Protein AF-A0A7L5ZHA5-F1 (afdb_monomer)

Sequence (102 aa):
MQDSFRIDADGLRFYGQPQASERATPMIYRGADLLPARPAQSDLTTPLVLSWDQDATQPVPTSLTLLVRGHTWRASSLDGGLDWFDPTDVARISVPLQRWRS

pLDDT: mean 78.64, std 11.97, range [46.66, 96.31]

Solvent-accessible surface area (backbone atoms only — not comparable to full-atom values): 6456 Å² total; per-residue (Å²): 134,85,72,46,57,43,50,50,64,79,54,40,28,39,65,98,49,97,60,90,50,98,64,31,53,54,51,49,19,29,58,89,76,66,45,76,55,67,80,81,60,84,100,54,94,72,61,68,43,78,46,63,36,65,46,86,92,44,77,82,64,62,49,39,38,40,37,35,36,45,64,45,80,44,63,40,94,88,80,60,51,78,45,77,39,75,79,39,84,74,44,78,43,80,43,78,51,73,83,84,83,130

Radius of gyration: 15.73 Å; Cα contacts (8 Å, |Δi|>4): 171; chains: 1; bounding box: 32×31×47 Å

Secondary structure (DSSP, 8-state):
---SEEEE-TTEE-TT--S--SS---EEEETTT-PBPPPPPTT----EEEE-EE-TTSPPPSEEEEEEEEEEEEE-TTT--EEEEEEEEEEEEEEE--PPP-

Foldseek 3Di:
DDDQKAKDDPQWAAPPDPDDDVGHGWQKAFPVPRHGDDPDDPPDDTDIDTHTDGDPVDDDDQKMKMWGWDWDFAADPPPRDTDTHDTDGPDIDIGGDDDDDD

Mean predicted aligned error: 7.45 Å

Nearest PDB structures (foldseek):
  2wkc-assembly1_B  TM=1.879E-01  e=5.229E+00  Lactococcus virus P2

Structure (mmCIF, N/CA/C/O backbone):
data_AF-A0A7L5ZHA5-F1
#
_entry.id   AF-A0A7L5ZHA5-F1
#
loop_
_atom_site.group_PDB
_atom_site.id
_atom_site.type_symbol
_atom_site.label_atom_id
_atom_site.label_alt_id
_atom_site.label_comp_id
_atom_site.label_asym_id
_atom_site.label_entity_id
_atom_site.label_seq_id
_atom_site.pdbx_PDB_ins_code
_atom_site.Cartn_x
_atom_site.Cartn_y
_atom_site.Cartn_z
_atom_site.occupancy
_atom_site.B_iso_or_equiv
_atom_site.auth_seq_id
_atom_site.auth_comp_id
_atom_site.auth_asym_id
_atom_site.auth_atom_id
_atom_site.pdbx_PDB_model_num
ATOM 1 N N . MET A 1 1 ? 11.166 8.130 -5.119 1.00 46.66 1 MET A N 1
ATOM 2 C CA . MET A 1 1 ? 10.914 6.674 -5.104 1.00 46.66 1 MET A CA 1
ATOM 3 C C . MET A 1 1 ? 9.556 6.491 -5.757 1.00 46.66 1 MET A C 1
ATOM 5 O O . MET A 1 1 ? 8.662 7.244 -5.403 1.00 46.66 1 MET A O 1
ATOM 9 N N . GLN A 1 2 ? 9.428 5.662 -6.795 1.00 59.28 2 GLN A N 1
ATOM 10 C CA . GLN A 1 2 ? 8.117 5.425 -7.408 1.00 59.28 2 GLN A CA 1
ATOM 11 C C . GLN A 1 2 ? 7.383 4.360 -6.595 1.00 59.28 2 GLN A C 1
ATOM 13 O O . GLN A 1 2 ? 7.909 3.267 -6.387 1.00 59.28 2 GLN A O 1
ATOM 18 N N . ASP A 1 3 ? 6.203 4.712 -6.090 1.00 67.25 3 ASP A N 1
ATOM 19 C CA . ASP A 1 3 ? 5.466 3.873 -5.149 1.00 67.25 3 ASP A CA 1
ATOM 20 C C . ASP A 1 3 ? 4.623 2.831 -5.896 1.00 67.25 3 ASP A C 1
ATOM 22 O O . ASP A 1 3 ? 3.555 3.145 -6.432 1.00 67.25 3 ASP A O 1
ATOM 26 N N . SER A 1 4 ? 5.058 1.568 -5.869 1.00 73.19 4 SER A N 1
ATOM 27 C CA . SER A 1 4 ? 4.334 0.429 -6.467 1.00 73.19 4 SER A CA 1
ATOM 28 C C . SER A 1 4 ? 3.010 0.095 -5.770 1.00 73.19 4 SER A C 1
ATOM 30 O O . SER A 1 4 ? 2.268 -0.774 -6.219 1.00 73.19 4 SER A O 1
ATOM 32 N N . PHE A 1 5 ? 2.694 0.770 -4.670 1.00 74.31 5 PHE A N 1
ATOM 33 C CA . PHE A 1 5 ? 1.518 0.496 -3.859 1.00 74.31 5 PHE A CA 1
ATOM 34 C C . PHE A 1 5 ? 0.908 1.795 -3.343 1.00 74.31 5 PHE A C 1
ATOM 36 O O . PHE A 1 5 ? 1.606 2.786 -3.124 1.00 74.31 5 PHE A O 1
ATOM 43 N N . ARG A 1 6 ? -0.401 1.774 -3.110 1.00 73.44 6 ARG A N 1
ATOM 44 C CA . ARG A 1 6 ? -1.135 2.846 -2.438 1.00 73.44 6 ARG A CA 1
ATOM 45 C C . ARG A 1 6 ? -2.240 2.247 -1.577 1.00 73.44 6 ARG A C 1
ATOM 47 O O . ARG A 1 6 ? -2.908 1.321 -2.022 1.00 73.44 6 ARG A O 1
ATOM 54 N N . ILE A 1 7 ? -2.456 2.791 -0.381 1.00 71.19 7 ILE A N 1
ATOM 55 C CA . ILE A 1 7 ? -3.654 2.493 0.414 1.00 71.19 7 ILE A CA 1
ATOM 56 C C . ILE A 1 7 ? -4.632 3.657 0.299 1.00 71.19 7 ILE A C 1
ATOM 58 O O . ILE A 1 7 ? -4.225 4.813 0.201 1.00 71.19 7 ILE A O 1
ATOM 62 N N . ASP A 1 8 ? -5.917 3.328 0.306 1.00 69.88 8 ASP A N 1
ATOM 63 C CA . ASP A 1 8 ? -7.008 4.282 0.405 1.00 69.88 8 ASP A CA 1
ATOM 64 C C . ASP A 1 8 ? -8.002 3.843 1.493 1.00 69.88 8 ASP A C 1
ATOM 66 O O . ASP A 1 8 ? -8.491 2.704 1.468 1.00 69.88 8 ASP A O 1
ATOM 70 N N . ALA A 1 9 ? -8.247 4.738 2.453 1.00 63.94 9 ALA A N 1
ATOM 71 C CA . ALA A 1 9 ? -9.341 4.701 3.423 1.00 63.94 9 ALA A CA 1
ATOM 72 C C . ALA A 1 9 ? -9.471 6.059 4.136 1.00 63.94 9 ALA A C 1
ATOM 74 O O . ALA A 1 9 ? -8.509 6.829 4.225 1.00 63.94 9 ALA A O 1
ATOM 75 N N . ASP A 1 10 ? -10.656 6.325 4.682 1.00 65.31 10 ASP A N 1
ATOM 76 C CA . ASP A 1 10 ? -10.946 7.571 5.389 1.00 65.31 10 ASP A CA 1
ATOM 77 C C . ASP A 1 10 ? -10.125 7.703 6.684 1.00 65.31 10 ASP A C 1
ATOM 79 O O . ASP A 1 10 ? -9.938 6.743 7.433 1.00 65.31 10 ASP A O 1
ATOM 83 N N . GLY A 1 11 ? -9.645 8.919 6.966 1.00 60.97 11 GLY A N 1
ATOM 84 C CA . GLY A 1 11 ? -8.998 9.264 8.240 1.00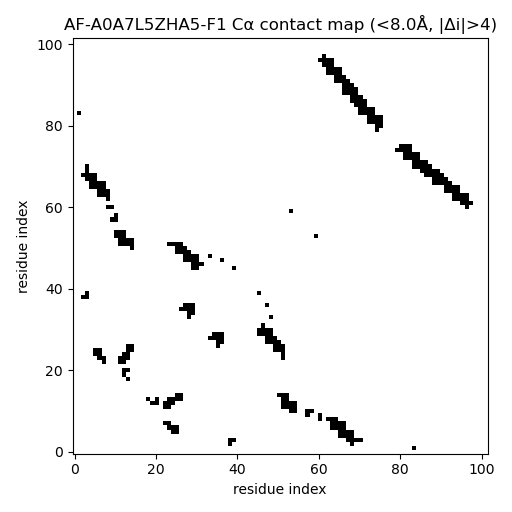 60.97 11 GLY A CA 1
ATOM 85 C C . GLY A 1 11 ? -7.563 8.757 8.427 1.00 60.97 11 GLY A C 1
ATOM 86 O O . GLY A 1 11 ? -6.978 8.969 9.494 1.00 60.97 11 GLY A O 1
ATOM 87 N N . LEU A 1 12 ? -6.981 8.110 7.416 1.00 69.06 12 LEU A N 1
ATOM 88 C CA . LEU A 1 12 ? -5.584 7.689 7.432 1.00 69.06 12 LEU A CA 1
ATOM 89 C C . LEU A 1 12 ? -4.629 8.902 7.361 1.00 69.06 12 LEU A C 1
ATOM 91 O O . LEU A 1 12 ? -4.914 9.911 6.714 1.00 69.06 12 LEU A O 1
ATOM 95 N N . ARG A 1 13 ? -3.457 8.784 7.988 1.00 67.94 13 ARG A N 1
ATOM 96 C CA . ARG A 1 13 ? -2.386 9.788 8.056 1.00 67.94 13 ARG A CA 1
ATOM 97 C C . ARG A 1 13 ? -1.020 9.156 7.772 1.00 67.94 13 ARG A C 1
ATOM 99 O O . ARG A 1 13 ? -0.816 7.952 7.939 1.00 67.94 13 ARG A O 1
ATOM 106 N N . PHE A 1 14 ? -0.070 9.989 7.346 1.00 67.00 14 PHE A N 1
ATOM 107 C CA . PHE A 1 14 ? 1.327 9.581 7.196 1.00 67.00 14 PHE A CA 1
ATOM 108 C C . PHE A 1 14 ? 1.970 9.317 8.555 1.00 67.00 14 PHE A C 1
ATOM 110 O O . PHE A 1 14 ? 1.882 10.152 9.454 1.00 67.00 14 PHE A O 1
ATOM 117 N N . TYR A 1 15 ? 2.683 8.195 8.659 1.00 62.75 15 TYR A N 1
ATOM 118 C CA . TYR A 1 15 ? 3.455 7.873 9.852 1.00 62.75 15 TYR A CA 1
ATOM 119 C C . TYR A 1 15 ? 4.598 8.877 10.056 1.00 62.75 15 TYR A C 1
ATOM 121 O O . TYR A 1 15 ? 5.405 9.105 9.152 1.00 62.75 15 TYR A O 1
ATOM 129 N N . GLY A 1 16 ? 4.676 9.481 11.245 1.00 61.19 16 GLY A N 1
ATOM 130 C CA . GLY A 1 16 ? 5.797 10.346 11.640 1.00 61.19 16 GLY A CA 1
ATOM 131 C C . GLY A 1 16 ? 5.878 11.715 10.944 1.00 61.19 16 GLY A C 1
ATOM 132 O O . GLY A 1 16 ? 6.912 12.377 11.037 1.00 61.19 16 GLY A O 1
ATOM 133 N N . GLN A 1 17 ? 4.818 12.164 10.260 1.00 58.22 17 GLN A N 1
ATOM 134 C CA . GLN A 1 17 ? 4.742 13.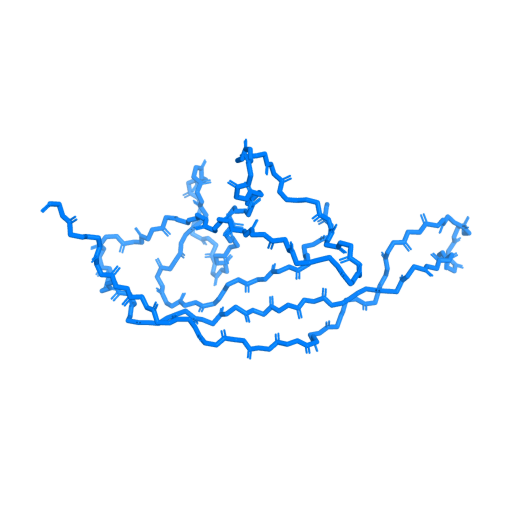491 9.633 1.00 58.22 17 GLN A CA 1
ATOM 135 C C . GLN A 1 17 ? 3.572 14.299 10.229 1.00 58.22 17 GLN A C 1
ATOM 137 O O . GLN A 1 17 ? 2.455 13.792 10.298 1.00 58.22 17 GLN A O 1
ATOM 142 N N . PRO A 1 18 ? 3.776 15.569 10.630 1.00 54.59 18 PRO A N 1
ATOM 143 C CA . PRO A 1 18 ? 2.741 16.379 11.282 1.00 54.59 18 PRO A CA 1
ATOM 144 C C . PRO A 1 18 ? 1.644 16.910 10.337 1.00 54.59 18 PRO A C 1
ATOM 146 O O . PRO A 1 18 ? 0.742 17.608 10.797 1.00 54.59 18 PRO A O 1
ATOM 149 N N . GLN A 1 19 ? 1.703 16.636 9.028 1.00 54.38 19 GLN A N 1
ATOM 150 C CA . GLN A 1 19 ? 0.771 17.212 8.053 1.00 54.38 19 GLN A CA 1
ATOM 151 C C . GLN A 1 19 ? -0.448 16.330 7.762 1.00 54.38 19 GLN A C 1
ATOM 153 O O . GLN A 1 19 ? -0.342 15.130 7.508 1.00 54.38 19 GLN A O 1
ATOM 158 N N . ALA A 1 20 ? -1.609 16.987 7.702 1.00 49.91 20 ALA A N 1
ATOM 159 C CA . ALA A 1 20 ? -2.850 16.468 7.145 1.00 49.91 20 ALA A CA 1
ATOM 160 C C . ALA A 1 20 ? -2.731 16.383 5.618 1.00 49.91 20 ALA A C 1
ATOM 162 O O . ALA A 1 20 ? -3.226 17.242 4.893 1.00 49.91 20 ALA A O 1
ATOM 163 N N . SER A 1 21 ? -2.022 15.385 5.098 1.00 49.59 21 SER A N 1
ATOM 164 C CA . SER A 1 21 ? -2.177 15.082 3.680 1.00 49.59 21 SER A CA 1
ATOM 165 C C . SER A 1 21 ? -3.571 14.482 3.479 1.00 49.59 21 SER A C 1
ATOM 167 O O . SER A 1 21 ? -3.923 13.531 4.176 1.00 49.59 21 SER A O 1
ATOM 169 N N . GLU A 1 22 ? -4.316 14.943 2.480 1.00 49.75 22 GLU A N 1
ATOM 170 C CA . GLU A 1 22 ? -5.574 14.314 2.039 1.00 49.75 22 GLU A CA 1
ATOM 171 C C . GLU A 1 22 ? -5.378 12.890 1.474 1.00 49.75 22 GLU A C 1
ATOM 173 O O . GLU A 1 22 ? -6.334 12.233 1.073 1.00 49.75 22 GLU A O 1
ATOM 178 N N . ARG A 1 23 ? -4.133 12.402 1.384 1.00 53.97 23 ARG A N 1
ATOM 179 C CA . ARG A 1 23 ? -3.785 11.101 0.807 1.00 53.97 23 ARG A CA 1
ATOM 180 C C . ARG A 1 23 ? -2.787 10.375 1.690 1.00 53.97 23 ARG A C 1
ATOM 182 O O . ARG A 1 23 ? -1.583 10.533 1.510 1.00 53.97 23 ARG A O 1
ATOM 189 N N . ALA A 1 24 ? -3.271 9.539 2.598 1.00 60.78 24 ALA A N 1
ATOM 190 C CA . ALA A 1 24 ? -2.384 8.654 3.333 1.00 60.78 24 ALA A CA 1
ATOM 191 C C . ALA A 1 24 ? -1.617 7.745 2.375 1.00 60.78 24 ALA A C 1
ATOM 193 O O . ALA A 1 24 ? -2.206 6.970 1.623 1.00 60.78 24 ALA A O 1
ATOM 194 N N . THR A 1 25 ? -0.292 7.840 2.406 1.00 67.00 25 THR A N 1
ATOM 195 C CA . THR A 1 25 ? 0.559 6.828 1.785 1.00 67.00 25 THR A CA 1
ATOM 196 C C . THR A 1 25 ? 1.173 6.021 2.921 1.00 67.00 25 THR A C 1
ATOM 198 O O . THR A 1 25 ? 1.866 6.594 3.764 1.00 67.00 25 THR A O 1
ATOM 201 N N . PRO A 1 26 ? 0.875 4.719 3.013 1.00 73.94 26 PRO A N 1
ATOM 202 C CA . PRO A 1 26 ? 1.430 3.881 4.063 1.00 73.94 26 PRO A CA 1
ATOM 203 C C . PRO A 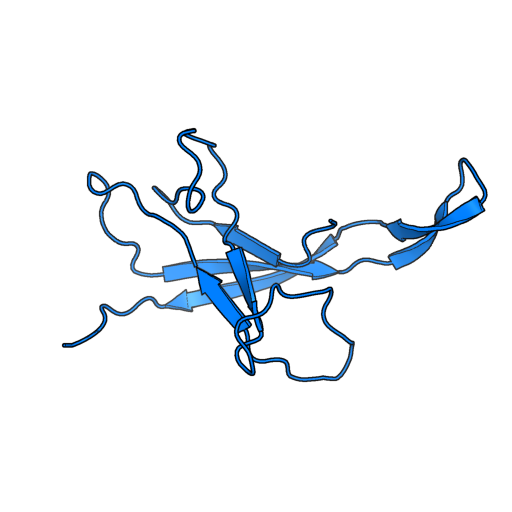1 26 ? 2.945 3.781 3.897 1.00 73.94 26 PRO A C 1
ATOM 205 O O . PRO A 1 26 ? 3.467 3.794 2.779 1.00 73.94 26 PRO A O 1
ATOM 208 N N . MET A 1 27 ? 3.650 3.584 5.004 1.00 80.19 27 MET A N 1
ATOM 209 C CA . MET A 1 27 ? 4.995 3.033 4.937 1.00 80.19 27 MET A CA 1
ATOM 210 C C . MET A 1 27 ? 4.891 1.541 4.646 1.00 80.19 27 MET A C 1
ATOM 212 O O . MET A 1 27 ? 4.116 0.828 5.284 1.00 80.19 27 MET A O 1
ATOM 216 N N . ILE A 1 28 ? 5.661 1.070 3.670 1.00 80.94 28 ILE A N 1
ATOM 217 C CA . ILE A 1 28 ? 5.618 -0.319 3.218 1.00 80.94 28 ILE A CA 1
ATOM 218 C C . ILE A 1 28 ? 6.966 -0.949 3.494 1.00 80.94 28 ILE A C 1
ATOM 220 O O . ILE A 1 28 ? 8.007 -0.437 3.079 1.00 80.94 28 ILE A O 1
ATOM 224 N N . TYR A 1 29 ? 6.925 -2.080 4.178 1.00 85.62 29 TYR A N 1
ATOM 225 C CA . TYR A 1 29 ? 8.087 -2.838 4.592 1.00 85.62 29 TYR A CA 1
ATOM 226 C C . TYR A 1 29 ? 8.001 -4.261 4.065 1.00 85.62 29 TYR A C 1
ATOM 228 O O . TYR A 1 29 ? 6.915 -4.808 3.864 1.00 85.62 29 TYR A O 1
ATOM 236 N N . ARG A 1 30 ? 9.156 -4.893 3.876 1.00 87.00 30 ARG A N 1
ATOM 237 C CA . ARG A 1 30 ? 9.215 -6.332 3.619 1.00 87.00 30 ARG A CA 1
ATOM 238 C C . ARG A 1 30 ? 8.936 -7.076 4.916 1.00 87.00 30 ARG A C 1
ATOM 240 O O . ARG A 1 30 ? 9.574 -6.809 5.926 1.00 87.00 30 ARG A O 1
ATOM 247 N N . GLY A 1 31 ? 8.038 -8.052 4.886 1.00 87.75 31 GLY A N 1
ATOM 248 C CA . GLY A 1 31 ? 7.705 -8.844 6.072 1.00 87.75 31 GLY A CA 1
ATOM 249 C C . GLY A 1 31 ? 8.873 -9.679 6.605 1.00 87.75 31 GLY A C 1
ATOM 250 O O . GLY A 1 31 ? 8.893 -9.999 7.785 1.00 87.75 31 GLY A O 1
ATOM 251 N N . ALA A 1 32 ? 9.857 -10.003 5.758 1.00 85.50 32 ALA A N 1
ATOM 252 C CA . ALA A 1 32 ? 11.002 -10.825 6.145 1.00 85.50 32 ALA A CA 1
ATOM 253 C C . ALA A 1 32 ? 11.976 -10.118 7.105 1.00 85.50 32 ALA A C 1
ATOM 255 O O . ALA A 1 32 ? 12.557 -10.774 7.964 1.00 85.50 32 ALA A O 1
ATOM 256 N N . ASP A 1 33 ? 12.177 -8.805 6.949 1.00 87.38 33 ASP A N 1
ATOM 257 C CA . ASP A 1 33 ? 13.198 -8.054 7.696 1.00 87.38 33 ASP A CA 1
ATOM 258 C C . ASP A 1 33 ? 12.801 -6.626 8.091 1.00 87.38 33 ASP A C 1
ATOM 260 O O . ASP A 1 33 ? 13.609 -5.893 8.656 1.00 87.38 33 ASP A O 1
ATOM 264 N N . LEU A 1 34 ? 11.559 -6.226 7.812 1.00 87.38 34 LEU A N 1
ATOM 265 C CA . LEU A 1 34 ? 11.001 -4.907 8.113 1.00 87.38 34 LEU A CA 1
ATOM 266 C C . LEU A 1 34 ? 11.792 -3.732 7.516 1.00 87.38 34 LEU A C 1
ATOM 268 O O . LEU A 1 34 ? 11.636 -2.591 7.947 1.00 87.38 34 LEU A O 1
ATOM 272 N N . LEU A 1 35 ? 12.609 -3.974 6.488 1.00 87.06 35 LEU A N 1
ATOM 273 C CA . LEU A 1 35 ? 13.240 -2.900 5.725 1.00 87.06 35 LEU A CA 1
ATOM 274 C C . LEU A 1 35 ? 12.254 -2.303 4.710 1.00 87.06 35 LEU A C 1
ATOM 276 O O . LEU A 1 35 ? 11.352 -3.019 4.256 1.00 87.06 35 LEU A O 1
ATOM 280 N N . PRO A 1 36 ? 12.424 -1.021 4.315 1.00 84.06 36 PRO A N 1
ATOM 281 C CA . PRO A 1 36 ? 11.572 -0.387 3.315 1.00 84.06 36 PRO A CA 1
ATOM 282 C C . PRO A 1 36 ? 11.446 -1.243 2.056 1.00 84.06 36 PRO A C 1
ATOM 284 O O . PRO A 1 36 ? 12.446 -1.708 1.495 1.00 84.06 36 PRO A O 1
ATOM 287 N N . ALA A 1 37 ? 10.209 -1.460 1.621 1.00 79.25 37 ALA A N 1
ATOM 288 C CA . ALA A 1 37 ? 9.935 -2.224 0.423 1.00 79.25 37 ALA A CA 1
ATOM 289 C C . ALA A 1 37 ? 10.496 -1.487 -0.798 1.00 79.25 37 ALA A C 1
ATOM 291 O O . ALA A 1 37 ? 10.292 -0.289 -0.993 1.00 79.25 37 ALA A O 1
ATOM 292 N N . ARG A 1 38 ? 11.231 -2.230 -1.620 1.00 73.50 38 ARG A N 1
ATOM 293 C CA . ARG A 1 38 ? 11.626 -1.812 -2.966 1.00 73.50 38 ARG A CA 1
ATOM 294 C C . ARG A 1 38 ? 10.579 -2.316 -3.966 1.00 73.50 38 ARG A C 1
ATOM 296 O O . ARG A 1 38 ? 9.739 -3.128 -3.568 1.00 73.50 38 ARG A O 1
ATOM 303 N N . PRO A 1 39 ? 10.610 -1.860 -5.232 1.00 72.12 39 PRO A N 1
ATOM 304 C CA . PRO A 1 39 ? 9.730 -2.394 -6.265 1.00 72.12 39 PRO A CA 1
ATOM 305 C C . PRO A 1 39 ? 9.702 -3.924 -6.237 1.00 72.12 39 PRO A C 1
ATOM 307 O O . PRO A 1 39 ? 10.749 -4.568 -6.110 1.00 72.12 39 PRO A O 1
ATOM 310 N N . ALA A 1 40 ? 8.495 -4.489 -6.287 1.00 72.38 40 ALA A N 1
ATOM 311 C CA . ALA A 1 40 ? 8.309 -5.931 -6.239 1.00 72.38 40 ALA A CA 1
ATOM 312 C C . ALA A 1 40 ? 8.917 -6.576 -7.491 1.00 72.38 40 ALA A C 1
ATOM 314 O O . ALA A 1 40 ? 8.753 -6.073 -8.602 1.00 72.38 40 ALA A O 1
ATOM 315 N N . GLN A 1 41 ? 9.621 -7.690 -7.306 1.00 70.69 41 GLN A N 1
ATOM 316 C CA . GLN A 1 41 ? 10.086 -8.505 -8.425 1.00 70.69 41 GLN A CA 1
ATOM 317 C C . GLN A 1 41 ? 8.907 -9.287 -9.006 1.00 70.69 41 GLN A C 1
ATOM 319 O O . GLN A 1 41 ? 8.041 -9.741 -8.252 1.00 70.69 41 GLN A O 1
ATOM 324 N N . SER A 1 42 ? 8.875 -9.452 -10.331 1.00 70.94 42 SER A N 1
ATOM 325 C CA . SER A 1 42 ? 7.885 -10.330 -10.954 1.00 70.94 42 SER A CA 1
ATOM 326 C C . SER A 1 42 ? 8.085 -11.763 -10.462 1.00 70.94 42 SER A C 1
ATOM 328 O O . SER A 1 42 ? 9.200 -12.173 -10.142 1.00 70.94 42 SER A O 1
ATOM 330 N N . ASP A 1 43 ? 6.984 -12.507 -10.367 1.00 78.44 43 ASP A N 1
ATOM 331 C CA . ASP A 1 43 ? 6.972 -13.947 -10.071 1.00 78.44 43 ASP A CA 1
ATOM 332 C C . ASP A 1 43 ? 7.475 -14.349 -8.672 1.00 78.44 43 ASP A C 1
ATOM 334 O O . ASP A 1 43 ? 7.502 -15.533 -8.336 1.00 78.44 43 ASP A O 1
ATOM 338 N N . LEU A 1 44 ? 7.797 -13.374 -7.813 1.00 80.06 44 LEU A N 1
ATOM 339 C CA . LEU A 1 44 ? 8.160 -13.606 -6.420 1.00 80.06 44 LEU A CA 1
ATOM 340 C C . LEU A 1 44 ? 7.044 -13.157 -5.475 1.00 80.06 44 LEU A C 1
ATOM 342 O O . LEU A 1 44 ? 6.752 -11.967 -5.328 1.00 80.06 44 LEU A O 1
ATOM 346 N N . THR A 1 45 ? 6.466 -14.108 -4.741 1.00 83.69 45 THR A N 1
ATOM 347 C CA . THR A 1 45 ? 5.580 -13.778 -3.622 1.00 83.69 45 THR A CA 1
ATOM 348 C C . THR A 1 45 ? 6.388 -13.117 -2.508 1.00 83.69 45 THR A C 1
ATOM 350 O O . THR A 1 45 ? 7.211 -13.756 -1.856 1.00 83.69 45 THR A O 1
ATOM 353 N N . THR A 1 46 ? 6.139 -11.829 -2.280 1.00 79.69 46 THR A N 1
ATOM 354 C CA . THR A 1 46 ? 6.822 -11.045 -1.246 1.00 79.69 46 THR A CA 1
ATOM 355 C C . THR A 1 46 ? 5.830 -10.689 -0.140 1.00 79.69 46 THR A C 1
ATOM 357 O O . THR A 1 46 ? 4.868 -9.971 -0.419 1.00 79.69 46 THR A O 1
ATOM 360 N N . PRO A 1 47 ? 6.023 -11.151 1.110 1.00 86.62 47 PRO A N 1
ATOM 361 C CA . PRO A 1 47 ? 5.201 -10.692 2.220 1.00 86.62 47 PRO A CA 1
ATOM 362 C C . PRO A 1 47 ? 5.501 -9.217 2.495 1.00 86.62 47 PRO A C 1
ATOM 364 O O . PRO A 1 47 ? 6.666 -8.813 2.556 1.00 86.62 47 PRO A O 1
ATOM 367 N N . LEU A 1 48 ? 4.454 -8.417 2.682 1.00 85.38 48 LEU A N 1
ATOM 368 C CA . LEU A 1 48 ? 4.556 -6.988 2.963 1.00 85.38 48 LEU A CA 1
ATOM 369 C C . LEU A 1 48 ? 3.870 -6.655 4.284 1.00 85.38 48 LEU A C 1
ATOM 371 O O . LEU A 1 48 ? 2.846 -7.239 4.629 1.00 85.38 48 LEU A O 1
ATOM 375 N N . VAL A 1 49 ? 4.431 -5.680 4.989 1.00 87.12 49 VAL A N 1
ATOM 376 C CA . VAL A 1 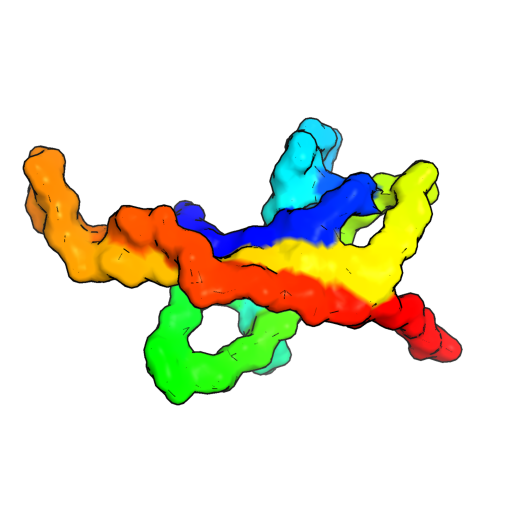49 ? 3.821 -5.035 6.151 1.00 87.12 49 VAL A CA 1
ATOM 377 C C . VAL A 1 49 ? 3.568 -3.587 5.777 1.00 87.12 49 VAL A C 1
ATOM 379 O O . VAL A 1 49 ? 4.478 -2.890 5.331 1.00 87.12 49 VAL A O 1
ATOM 382 N N . LEU A 1 50 ? 2.327 -3.144 5.938 1.00 83.12 50 LEU A N 1
ATOM 383 C CA . LEU A 1 50 ? 1.923 -1.776 5.665 1.00 83.12 50 LEU A CA 1
ATOM 384 C C . LEU A 1 50 ? 1.596 -1.108 6.999 1.00 83.12 50 LEU A C 1
ATOM 386 O O . LEU A 1 50 ? 0.850 -1.671 7.797 1.00 83.12 50 LEU A O 1
ATOM 390 N N . SER A 1 51 ? 2.175 0.066 7.237 1.00 82.00 51 SER A N 1
ATOM 391 C CA . SER A 1 51 ? 1.999 0.847 8.462 1.00 82.00 51 SER A CA 1
ATOM 392 C C . SER A 1 51 ? 1.519 2.255 8.131 1.00 82.00 51 SER A C 1
ATOM 394 O O . SER A 1 51 ? 1.976 2.865 7.162 1.00 82.00 51 SER A O 1
ATOM 396 N N . TRP A 1 52 ? 0.594 2.770 8.931 1.00 80.88 52 TRP A N 1
ATOM 397 C CA . TRP A 1 52 ? 0.029 4.108 8.806 1.00 80.88 52 TRP A CA 1
ATOM 398 C C . TRP A 1 52 ? -0.436 4.591 10.181 1.00 80.88 52 TRP A C 1
ATOM 400 O O . TRP A 1 52 ? -0.702 3.779 11.068 1.00 80.88 52 TRP A O 1
ATOM 410 N N . ASP A 1 53 ? -0.588 5.905 10.325 1.00 78.62 53 ASP A N 1
ATOM 411 C CA . ASP A 1 53 ? -1.268 6.492 11.477 1.00 78.62 53 ASP A CA 1
ATOM 412 C C . ASP A 1 53 ? -2.730 6.764 11.125 1.00 78.62 53 ASP A C 1
ATOM 414 O O . ASP A 1 53 ? -3.070 6.985 9.965 1.00 78.62 53 ASP A O 1
ATOM 418 N N . GLN A 1 54 ? -3.616 6.768 12.114 1.00 77.44 54 GLN A N 1
ATOM 419 C CA . GLN A 1 54 ? -5.012 7.149 11.918 1.00 77.44 54 GLN A CA 1
ATOM 420 C C . GLN A 1 54 ? -5.367 8.309 12.838 1.00 77.44 54 GLN A C 1
ATOM 422 O O . GLN A 1 54 ? -4.921 8.375 13.983 1.00 77.44 54 GLN A O 1
ATOM 427 N N . ASP A 1 55 ? -6.202 9.217 12.343 1.00 75.75 55 ASP A N 1
ATOM 428 C CA .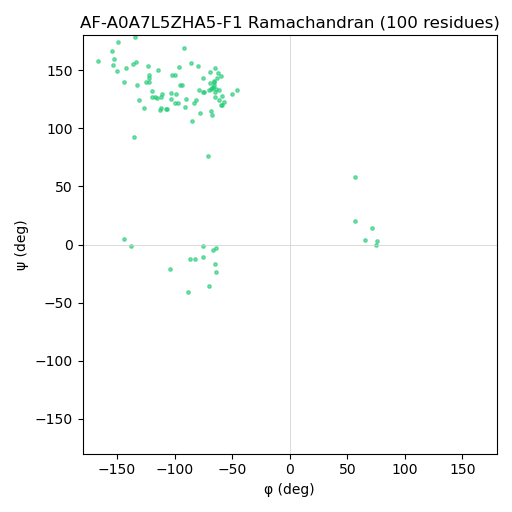 ASP A 1 55 ? -6.857 10.193 13.198 1.00 75.75 55 ASP A CA 1
ATOM 429 C C . ASP A 1 55 ? -7.711 9.492 14.269 1.00 75.75 55 ASP A C 1
ATOM 431 O O . ASP A 1 55 ? -8.660 8.771 13.954 1.00 75.75 55 ASP A O 1
ATOM 435 N N . ALA A 1 56 ? -7.392 9.730 15.543 1.00 78.81 56 ALA A N 1
ATOM 436 C CA . ALA A 1 56 ? -8.117 9.159 16.676 1.00 78.81 56 ALA A CA 1
ATOM 437 C C . ALA A 1 56 ? -9.576 9.646 16.774 1.00 78.81 56 ALA A C 1
ATOM 439 O O . ALA A 1 56 ? -10.378 9.038 17.479 1.00 78.81 56 ALA A O 1
ATOM 440 N N . THR A 1 57 ? -9.925 10.737 16.084 1.00 80.50 57 THR A N 1
ATOM 441 C CA . THR A 1 57 ? -11.302 11.250 16.011 1.00 80.50 57 THR A CA 1
ATOM 442 C C . THR A 1 57 ? -12.156 10.535 14.963 1.00 80.50 57 THR A C 1
ATOM 444 O O . THR A 1 57 ? -13.378 10.680 14.976 1.00 80.50 57 THR A O 1
ATOM 447 N N . GLN A 1 58 ? -11.540 9.742 14.081 1.00 80.19 58 GLN A N 1
ATOM 448 C CA . GLN A 1 58 ? -12.223 8.973 13.043 1.00 80.19 58 GLN A CA 1
ATOM 449 C C . GLN A 1 58 ? -12.388 7.508 13.472 1.00 80.19 58 GLN A C 1
ATOM 451 O O . GLN A 1 58 ? -11.513 6.959 14.151 1.00 80.19 58 GLN A O 1
ATOM 456 N N . PRO A 1 59 ? -13.482 6.830 13.082 1.00 81.69 59 PRO A N 1
ATOM 457 C CA . PRO A 1 59 ? -13.643 5.408 13.357 1.00 81.69 59 PRO A CA 1
ATOM 458 C C . PRO A 1 59 ? -12.556 4.594 12.646 1.00 81.69 59 PRO A C 1
ATOM 460 O O . PRO A 1 59 ? -12.166 4.899 11.524 1.00 81.69 59 PRO A O 1
ATOM 463 N N . VAL A 1 60 ? -12.064 3.532 13.291 1.00 81.38 60 VAL A N 1
ATOM 464 C CA . VAL A 1 60 ? -11.148 2.576 12.642 1.00 81.38 60 VAL A CA 1
ATOM 465 C C . VAL A 1 60 ? -11.861 1.929 11.449 1.00 81.38 60 VAL A C 1
ATOM 467 O O . VAL A 1 60 ? -12.931 1.347 11.661 1.00 81.38 60 VAL A O 1
ATOM 470 N N . PRO A 1 61 ? -11.304 1.998 10.222 1.00 81.69 61 PRO A N 1
ATOM 471 C CA . PRO A 1 61 ? -11.909 1.371 9.059 1.00 81.69 61 PRO A CA 1
ATOM 472 C C . PRO A 1 61 ? -12.056 -0.138 9.261 1.00 81.69 61 PRO A C 1
ATOM 474 O O . PRO A 1 61 ? -11.210 -0.795 9.865 1.00 81.69 61 PRO A O 1
ATOM 477 N N . THR A 1 62 ? -13.130 -0.710 8.725 1.00 87.56 62 THR A N 1
ATOM 478 C CA . THR A 1 62 ? -13.351 -2.167 8.716 1.00 87.56 62 THR A CA 1
ATOM 479 C C . THR A 1 62 ? -12.690 -2.849 7.518 1.00 87.56 62 THR A C 1
ATOM 481 O O . THR A 1 62 ? -12.549 -4.071 7.495 1.00 87.56 62 THR A O 1
ATOM 484 N N . SER A 1 63 ? -12.249 -2.073 6.529 1.00 87.50 63 SER A N 1
ATOM 485 C CA . SER A 1 63 ? -11.511 -2.541 5.359 1.00 87.50 63 SER A CA 1
ATOM 486 C C . SER A 1 63 ? -10.627 -1.437 4.794 1.00 87.50 63 SER A 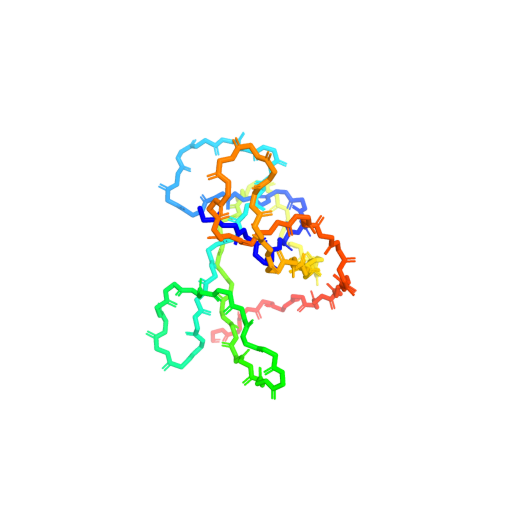C 1
ATOM 488 O O . SER A 1 63 ? -10.967 -0.261 4.909 1.00 87.50 63 SER A O 1
ATOM 490 N N . LEU A 1 64 ? -9.554 -1.825 4.113 1.00 85.44 64 LEU A N 1
ATOM 491 C CA . LEU A 1 64 ? -8.711 -0.944 3.309 1.00 85.44 64 LEU A CA 1
ATOM 492 C C . LEU A 1 64 ? -8.799 -1.322 1.838 1.00 85.44 64 LEU A C 1
ATOM 494 O O . LEU A 1 64 ? -8.948 -2.497 1.503 1.00 85.44 64 LEU A O 1
ATOM 498 N N . THR A 1 65 ? -8.632 -0.341 0.956 1.00 85.94 65 THR A N 1
ATOM 499 C CA . THR A 1 65 ? -8.313 -0.617 -0.445 1.00 85.94 65 THR A CA 1
ATOM 500 C C . THR A 1 65 ? -6.808 -0.494 -0.648 1.00 85.94 65 THR A C 1
ATOM 502 O O . THR A 1 65 ? -6.244 0.572 -0.431 1.00 85.94 65 THR A O 1
ATOM 505 N N . LEU A 1 66 ? -6.166 -1.561 -1.115 1.00 82.94 66 LEU A N 1
ATOM 506 C CA . LEU A 1 66 ? -4.795 -1.562 -1.609 1.00 82.94 66 LEU A CA 1
ATOM 507 C C . LEU A 1 66 ? -4.808 -1.512 -3.142 1.00 82.94 66 LEU A C 1
ATOM 509 O O . LEU A 1 66 ? -5.362 -2.393 -3.796 1.00 82.94 66 LEU A O 1
ATOM 513 N N . LEU A 1 67 ? -4.180 -0.496 -3.718 1.00 84.19 67 LEU A N 1
ATOM 514 C CA . LEU A 1 67 ? -3.903 -0.400 -5.147 1.00 84.19 67 LEU A CA 1
ATOM 515 C C . LEU A 1 67 ? -2.463 -0.842 -5.400 1.00 84.19 67 LEU A C 1
ATOM 517 O O . LEU A 1 67 ? -1.541 -0.356 -4.743 1.00 84.19 67 LEU A O 1
ATOM 521 N N . VAL A 1 68 ? -2.277 -1.745 -6.358 1.00 83.19 68 VAL A N 1
ATOM 522 C CA . VAL A 1 68 ? -0.962 -2.162 -6.858 1.00 83.19 68 VAL A CA 1
ATOM 523 C C . VAL A 1 68 ? -0.735 -1.478 -8.194 1.00 83.19 68 VAL A C 1
ATOM 525 O O . VAL A 1 68 ? -1.599 -1.534 -9.072 1.00 83.19 68 VAL A O 1
ATOM 528 N N . ARG A 1 69 ? 0.427 -0.844 -8.348 1.00 84.56 69 ARG A N 1
ATOM 529 C CA . ARG A 1 69 ? 0.824 -0.139 -9.563 1.00 84.56 69 ARG A CA 1
ATOM 530 C C . ARG A 1 69 ? 1.977 -0.846 -10.254 1.00 84.56 69 ARG A C 1
ATOM 532 O O . ARG A 1 69 ? 3.011 -1.114 -9.645 1.00 84.56 69 ARG A O 1
ATOM 539 N N . GLY A 1 70 ? 1.769 -1.131 -11.533 1.00 84.62 70 GLY A N 1
ATOM 540 C CA . GLY A 1 70 ? 2.803 -1.577 -12.450 1.00 84.62 70 GLY A CA 1
ATOM 541 C C . GLY A 1 70 ? 3.540 -0.387 -13.055 1.00 84.62 70 GLY A C 1
ATOM 542 O O . GLY A 1 70 ? 3.002 0.719 -13.132 1.00 84.62 70 GLY A O 1
ATOM 543 N N . HIS A 1 71 ? 4.768 -0.645 -13.490 1.00 86.75 71 HIS A N 1
ATOM 544 C CA . HIS A 1 71 ? 5.617 0.309 -14.191 1.00 86.75 71 HIS A CA 1
ATOM 545 C C . HIS A 1 71 ? 6.298 -0.371 -15.375 1.00 86.75 71 HIS A C 1
ATOM 547 O O . HIS A 1 71 ? 6.534 -1.580 -15.359 1.00 86.75 71 HIS A O 1
ATOM 553 N N . THR A 1 72 ? 6.668 0.425 -16.371 1.00 88.06 72 THR A N 1
ATOM 554 C CA . THR A 1 72 ? 7.426 -0.029 -17.537 1.00 88.06 72 THR A CA 1
ATOM 555 C C . THR A 1 72 ? 8.885 0.395 -17.401 1.00 88.06 72 THR A C 1
ATOM 557 O O . THR A 1 72 ? 9.165 1.581 -17.236 1.00 88.06 72 THR A O 1
ATOM 560 N N . TRP A 1 73 ? 9.824 -0.553 -17.483 1.0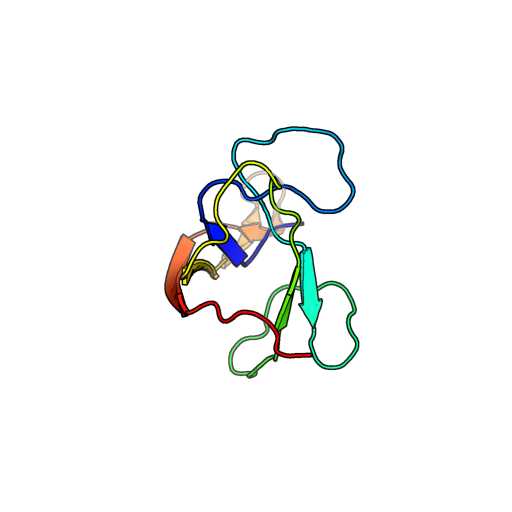0 88.38 73 TRP A N 1
ATOM 561 C CA . TRP A 1 73 ? 11.256 -0.244 -17.568 1.00 88.38 73 TRP A CA 1
ATOM 562 C C . TRP A 1 73 ? 11.604 0.199 -18.985 1.00 88.38 73 TRP A C 1
ATOM 564 O O . TRP A 1 73 ? 11.514 -0.600 -19.920 1.00 88.38 73 TRP A O 1
ATOM 574 N N . ARG A 1 74 ? 11.991 1.463 -19.167 1.00 93.12 74 ARG A N 1
ATOM 575 C CA . ARG A 1 74 ? 12.374 1.981 -20.486 1.00 93.12 74 ARG A CA 1
ATOM 576 C C . ARG A 1 74 ? 13.321 3.167 -20.387 1.00 93.12 74 ARG A C 1
ATOM 578 O O . ARG A 1 74 ? 13.470 3.781 -19.335 1.00 93.12 74 ARG A O 1
ATOM 585 N N . ALA A 1 75 ? 13.931 3.511 -21.516 1.00 96.31 75 ALA A N 1
ATOM 586 C CA . ALA A 1 75 ? 14.660 4.762 -21.638 1.00 96.31 75 ALA A CA 1
ATOM 587 C C . ALA A 1 75 ? 13.685 5.951 -21.627 1.00 96.31 75 ALA A C 1
ATOM 589 O O . ALA A 1 75 ? 12.611 5.927 -22.243 1.00 96.31 75 ALA A O 1
ATOM 590 N N . SER A 1 76 ? 14.083 7.001 -20.924 1.00 92.62 76 SER A N 1
ATOM 591 C CA . SER A 1 76 ? 13.476 8.320 -20.973 1.00 92.62 76 SER A CA 1
ATOM 592 C C . SER A 1 76 ? 13.654 8.920 -22.364 1.00 92.62 76 SER A C 1
ATOM 594 O O . SER A 1 76 ? 14.743 8.903 -22.937 1.00 92.62 76 SER A O 1
ATOM 596 N N . SER A 1 77 ? 12.582 9.489 -22.910 1.00 92.81 77 SER A N 1
ATOM 597 C CA . SER A 1 77 ? 12.625 10.183 -24.200 1.00 92.81 77 SER A CA 1
ATOM 598 C C . SER A 1 77 ? 13.285 11.562 -24.121 1.00 92.81 77 SER A C 1
ATOM 600 O O . SER A 1 77 ? 13.515 12.173 -25.159 1.00 92.81 77 SER A O 1
ATOM 602 N N . LEU A 1 78 ? 13.537 12.076 -22.912 1.00 94.88 78 LEU A N 1
ATOM 603 C CA . LEU A 1 78 ? 14.113 13.403 -22.691 1.00 94.88 78 LEU A CA 1
ATOM 604 C C . LEU A 1 78 ? 15.647 13.370 -22.669 1.00 94.88 78 LEU A C 1
ATOM 606 O O . LEU A 1 78 ? 16.285 14.264 -23.214 1.00 94.88 78 LEU A O 1
ATOM 610 N N . ASP A 1 79 ? 16.228 12.350 -22.037 1.00 95.38 79 ASP A N 1
ATOM 611 C CA . ASP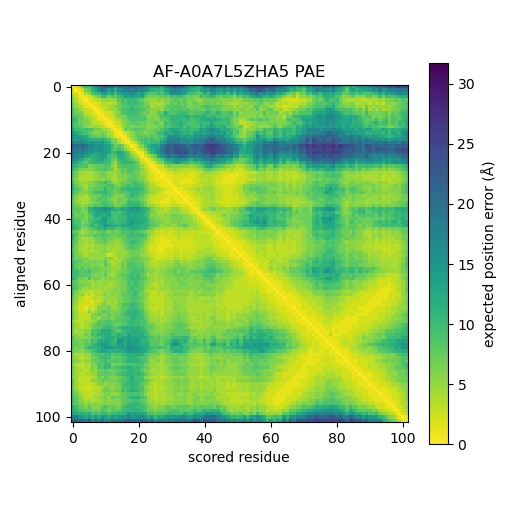 A 1 79 ? 17.666 12.265 -21.747 1.00 95.38 79 ASP A CA 1
ATOM 612 C C . ASP A 1 79 ? 18.273 10.870 -21.991 1.00 95.38 79 ASP A C 1
ATOM 614 O O . ASP A 1 79 ? 19.478 10.686 -21.833 1.00 95.38 79 ASP A O 1
ATOM 618 N N . GLY A 1 80 ? 17.471 9.879 -22.396 1.00 94.69 80 GLY A N 1
ATOM 619 C CA . GLY A 1 80 ? 17.933 8.516 -22.670 1.00 94.69 80 GLY A CA 1
ATOM 620 C C . GLY A 1 80 ? 18.234 7.672 -21.426 1.00 94.69 80 GLY A C 1
ATOM 621 O O . GLY A 1 80 ? 18.602 6.506 -21.572 1.00 94.69 80 GLY A O 1
ATOM 622 N N . GLY A 1 81 ? 18.066 8.212 -20.213 1.00 95.31 81 GLY A N 1
ATOM 623 C CA . GLY A 1 81 ? 18.287 7.475 -18.966 1.00 95.31 81 GLY A CA 1
ATOM 624 C C . GLY A 1 81 ? 17.279 6.338 -18.779 1.00 95.31 81 GLY A C 1
ATOM 625 O O . GLY A 1 81 ? 16.100 6.500 -19.087 1.00 95.31 81 GLY A O 1
ATOM 626 N N . LEU A 1 82 ? 17.728 5.180 -18.284 1.00 91.31 82 LEU A N 1
ATOM 627 C CA . LEU A 1 82 ? 16.834 4.070 -17.940 1.00 91.31 82 LEU A CA 1
ATOM 628 C C . LEU A 1 82 ? 16.206 4.298 -16.564 1.00 91.31 82 LEU A C 1
ATOM 630 O O . LEU A 1 82 ? 16.926 4.439 -15.575 1.00 91.31 82 LEU A O 1
ATOM 634 N N . ASP A 1 83 ? 14.878 4.276 -16.508 1.00 88.25 83 ASP A N 1
ATOM 635 C CA . ASP A 1 83 ? 14.119 4.300 -15.259 1.00 88.25 83 ASP A CA 1
ATOM 636 C C . ASP A 1 83 ? 12.792 3.535 -15.427 1.00 88.25 83 ASP A C 1
ATOM 638 O O . ASP A 1 83 ? 12.423 3.072 -16.514 1.00 88.25 83 ASP A O 1
ATOM 642 N N . TRP A 1 84 ? 12.071 3.382 -14.324 1.00 86.06 84 TRP A N 1
ATOM 643 C CA . TRP A 1 84 ? 10.690 2.932 -14.307 1.00 86.06 84 TRP A CA 1
ATOM 644 C C . TRP A 1 84 ? 9.774 4.096 -14.686 1.00 86.06 84 TRP A C 1
ATOM 646 O O . TRP A 1 84 ? 9.913 5.202 -14.175 1.00 86.06 84 TRP A O 1
ATOM 656 N N . PHE A 1 85 ? 8.829 3.862 -15.587 1.00 87.06 85 PHE A N 1
ATOM 657 C CA . PHE A 1 85 ? 7.891 4.874 -16.068 1.00 87.06 85 PHE A CA 1
ATOM 658 C C . PHE A 1 85 ? 6.463 4.335 -16.103 1.00 87.06 85 PHE A C 1
ATOM 660 O O . PHE A 1 85 ? 6.203 3.178 -15.775 1.00 87.06 85 PHE A O 1
ATOM 667 N N . ASP A 1 86 ? 5.540 5.204 -16.511 1.00 89.00 86 ASP A N 1
ATOM 668 C CA . ASP A 1 86 ? 4.172 4.848 -16.888 1.00 89.00 86 ASP A CA 1
ATOM 669 C C . ASP A 1 86 ? 3.408 4.110 -15.766 1.00 89.00 86 ASP A C 1
ATOM 671 O O . ASP A 1 86 ? 2.956 2.978 -15.960 1.00 89.00 86 ASP A O 1
ATOM 675 N N . PRO A 1 87 ? 3.269 4.719 -14.566 1.00 86.81 87 PRO A N 1
ATOM 676 C CA . PRO A 1 87 ? 2.528 4.109 -13.467 1.00 86.81 87 PRO A CA 1
ATOM 677 C C . PRO A 1 87 ? 1.097 3.789 -13.897 1.00 86.81 87 PRO A C 1
ATOM 679 O O . PRO A 1 87 ? 0.347 4.687 -14.279 1.00 86.81 87 PRO A O 1
ATOM 682 N N . THR A 1 88 ? 0.703 2.523 -13.786 1.00 88.25 88 THR A N 1
ATOM 683 C CA . THR A 1 88 ? -0.666 2.084 -14.084 1.00 88.25 88 THR A CA 1
ATOM 684 C C . THR A 1 88 ? -1.200 1.191 -12.975 1.00 88.25 88 THR A C 1
ATOM 686 O O . THR A 1 88 ? -0.484 0.318 -12.490 1.00 88.25 88 THR A O 1
ATOM 689 N N . ASP A 1 89 ? -2.455 1.388 -12.568 1.00 88.94 89 ASP A N 1
ATOM 690 C CA . ASP A 1 89 ? -3.113 0.518 -11.589 1.00 88.94 89 ASP A CA 1
ATOM 691 C C . ASP A 1 89 ? -3.338 -0.865 -12.220 1.00 88.94 89 ASP A C 1
ATOM 693 O O . ASP A 1 89 ? -4.088 -1.003 -13.185 1.00 88.94 89 ASP A O 1
ATOM 697 N N . VAL A 1 90 ? -2.675 -1.891 -11.683 1.00 88.69 90 VAL A N 1
ATOM 698 C CA . VAL A 1 90 ? -2.758 -3.277 -12.182 1.00 88.69 90 VAL A CA 1
ATOM 699 C C . VAL A 1 90 ? -3.623 -4.165 -11.297 1.00 88.69 90 VAL A C 1
ATOM 701 O O . VAL A 1 90 ? -4.123 -5.190 -11.754 1.00 88.69 90 VAL A O 1
ATOM 704 N N . ALA A 1 91 ? -3.828 -3.781 -10.035 1.00 86.94 91 ALA A N 1
ATOM 705 C CA . ALA A 1 91 ? -4.753 -4.465 -9.144 1.00 86.94 91 ALA A CA 1
ATOM 706 C C . ALA A 1 91 ? -5.356 -3.513 -8.109 1.00 86.94 91 ALA A C 1
ATOM 708 O O . ALA A 1 91 ? -4.705 -2.580 -7.638 1.00 86.94 91 ALA A O 1
ATOM 709 N N . ARG A 1 92 ? -6.594 -3.812 -7.710 1.00 89.81 92 ARG A N 1
ATOM 710 C CA 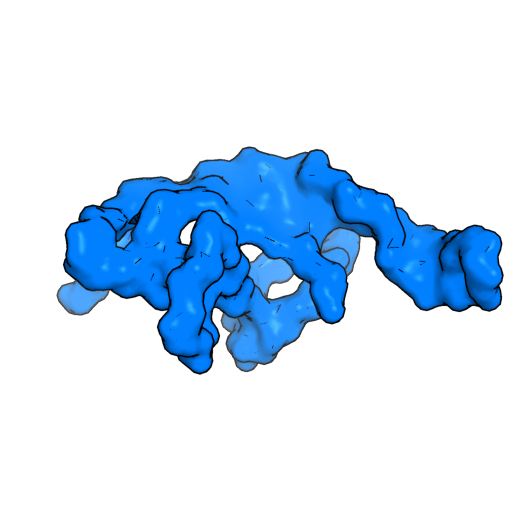. ARG A 1 92 ? -7.297 -3.188 -6.587 1.00 89.81 92 ARG A CA 1
ATOM 711 C C . ARG A 1 92 ? -7.790 -4.288 -5.659 1.00 89.81 92 ARG A C 1
ATOM 713 O O . ARG A 1 92 ? -8.594 -5.121 -6.060 1.00 89.81 92 ARG A O 1
ATOM 720 N N . ILE A 1 93 ? -7.295 -4.292 -4.431 1.00 87.88 93 ILE A N 1
ATOM 721 C CA . ILE A 1 93 ? -7.506 -5.356 -3.453 1.00 87.88 93 ILE A CA 1
ATOM 722 C C . ILE A 1 93 ? -8.208 -4.750 -2.242 1.00 87.88 93 ILE A C 1
ATOM 724 O O . ILE A 1 93 ? -7.730 -3.771 -1.678 1.00 87.88 93 ILE A O 1
ATOM 728 N N . SER A 1 94 ? -9.335 -5.327 -1.829 1.00 90.06 94 SER A N 1
ATOM 729 C CA . SER A 1 94 ? -9.951 -4.989 -0.544 1.00 90.06 94 SER A CA 1
ATOM 730 C C . SER A 1 94 ? -9.392 -5.908 0.536 1.00 90.06 94 SER A C 1
ATOM 732 O O . SER A 1 94 ? -9.432 -7.130 0.394 1.00 90.06 94 SER A O 1
ATOM 734 N N . VAL A 1 95 ? -8.849 -5.322 1.598 1.00 87.31 95 VAL A N 1
ATOM 735 C CA . VAL A 1 95 ? -8.267 -6.045 2.730 1.00 87.31 95 VAL A CA 1
ATOM 736 C C . VAL A 1 95 ? -9.140 -5.788 3.957 1.00 87.31 95 VAL A C 1
ATOM 738 O O . VAL A 1 95 ? -9.234 -4.635 4.384 1.00 87.31 95 VAL A O 1
ATOM 741 N N . PRO A 1 96 ? -9.793 -6.810 4.537 1.00 90.31 96 PRO A N 1
ATOM 742 C CA . PRO A 1 96 ? -10.554 -6.628 5.764 1.00 90.31 96 PRO A CA 1
ATOM 743 C C . PRO A 1 96 ? -9.608 -6.306 6.923 1.00 90.31 96 PRO A C 1
ATOM 745 O O . PRO A 1 96 ? -8.577 -6.956 7.098 1.00 90.31 96 PRO A O 1
ATOM 748 N N . LEU A 1 97 ? -9.980 -5.318 7.732 1.00 86.88 97 LEU A N 1
ATOM 749 C CA . LEU A 1 97 ? -9.268 -4.987 8.956 1.00 86.88 97 LEU A CA 1
ATOM 750 C C . LEU A 1 97 ? -9.929 -5.665 10.147 1.00 86.88 97 LEU A C 1
ATOM 752 O O . LEU A 1 97 ? -11.150 -5.674 10.305 1.00 86.88 97 LEU A O 1
ATOM 756 N N . GLN A 1 98 ? -9.093 -6.210 11.020 1.00 85.12 98 GLN A N 1
ATOM 757 C CA . GLN A 1 98 ? -9.511 -6.748 12.303 1.00 85.12 98 GLN A CA 1
ATOM 758 C C . GLN A 1 98 ? -8.750 -6.024 13.400 1.00 85.12 98 GLN A C 1
ATOM 760 O O . GLN A 1 98 ? -7.556 -5.753 13.270 1.00 85.12 98 GLN A O 1
ATOM 765 N N . ARG A 1 99 ? -9.440 -5.719 14.503 1.00 81.00 99 ARG A N 1
ATOM 766 C CA . ARG A 1 99 ? -8.752 -5.232 15.697 1.00 81.00 99 ARG A CA 1
ATOM 767 C C . ARG A 1 99 ? -7.790 -6.306 16.181 1.00 81.00 99 ARG A C 1
ATOM 769 O O . ARG A 1 99 ? -8.181 -7.468 16.317 1.00 81.00 99 ARG A O 1
ATOM 776 N N . TRP A 1 100 ? -6.565 -5.891 16.479 1.00 77.44 100 TRP A N 1
ATOM 777 C CA . TRP A 1 100 ? -5.614 -6.745 17.167 1.00 77.44 100 TRP A CA 1
ATOM 778 C C . TRP A 1 100 ? -6.204 -7.167 18.515 1.00 77.44 100 TRP A C 1
ATOM 780 O O . TRP A 1 100 ? -6.686 -6.323 19.276 1.00 77.44 100 TRP A O 1
ATOM 790 N N . ARG A 1 101 ? -6.219 -8.472 18.789 1.00 68.56 101 ARG A N 1
ATOM 791 C CA . ARG A 1 101 ? -6.626 -9.001 20.093 1.00 68.56 101 ARG A CA 1
ATOM 792 C C . ARG A 1 101 ? -5.370 -9.112 20.953 1.00 68.56 101 ARG A C 1
ATOM 794 O O . ARG A 1 101 ? -4.443 -9.817 20.566 1.00 68.56 101 ARG A O 1
ATOM 801 N N . SER A 1 102 ? -5.345 -8.373 22.060 1.00 51.38 102 SER A N 1
ATOM 802 C CA . SER A 1 102 ? -4.359 -8.523 23.139 1.00 51.38 102 SER A CA 1
ATOM 803 C C . SER A 1 102 ? -4.653 -9.756 23.976 1.00 51.38 102 SER A C 1
ATOM 805 O O . SER A 1 102 ? -5.857 -9.936 24.281 1.00 51.38 102 SER A O 1
#